Protein AF-A0A7S2NWD2-F1 (afdb_monomer_lite)

Organism: NCBI:txid1333877

Radius of gyration: 18.8 Å; chains: 1; bounding box: 46×35×49 Å

Sequence (135 aa):
AAAPSQLRRAFLEYVETARGAQFEPLLHYNSWFDLRGGGWARLPHTHDMTASACITRLKAINGNLSDRRAPPLDAFLLDDGWDNWDSLWDVSPKRFPEGFGPVLGAAAHWGTSLGLWMSPFGGYEAAAARRHAIG

Foldseek 3Di:
DDDPVCVVVVVVVVVQVPDPDHDDDFQEDECPQEEADPADPPHDYNDHAALVSLLVVQCVQQVVCVVVVHQHGQEYEYEHHQADLLEQGHGDCVRYVPRCVSNVVSCVVRNYYYHYDDDPCQHDHPSSVNNVVVD

Structure (mmCIF, N/CA/C/O backbone):
data_AF-A0A7S2NWD2-F1
#
_entry.id   AF-A0A7S2NWD2-F1
#
loop_
_atom_site.group_PDB
_atom_site.id
_atom_site.type_symbol
_atom_site.label_atom_id
_atom_site.label_alt_id
_atom_site.label_comp_id
_atom_site.label_asym_id
_atom_site.label_entity_id
_atom_site.label_seq_id
_atom_site.pdbx_PDB_ins_code
_atom_site.Cartn_x
_atom_site.Cartn_y
_atom_site.Cartn_z
_atom_site.occupancy
_atom_site.B_iso_or_equiv
_atom_site.auth_seq_id
_atom_site.auth_comp_id
_atom_site.auth_asym_id
_atom_site.auth_atom_id
_atom_site.pdbx_PDB_model_num
ATOM 1 N N . ALA A 1 1 ? -33.876 12.836 21.517 1.00 74.81 1 ALA A N 1
ATOM 2 C CA . ALA A 1 1 ? -32.471 13.269 21.358 1.00 74.81 1 ALA A CA 1
ATOM 3 C C . ALA A 1 1 ? -31.639 12.656 22.479 1.00 74.81 1 ALA A C 1
ATOM 5 O O . ALA A 1 1 ? -32.158 12.541 23.584 1.00 74.81 1 ALA A O 1
ATOM 6 N N . ALA A 1 2 ? -30.403 12.224 22.207 1.00 83.19 2 ALA A N 1
ATOM 7 C CA . ALA A 1 2 ? -29.518 11.696 23.248 1.00 83.19 2 ALA A CA 1
ATOM 8 C C . ALA A 1 2 ? -29.154 12.792 24.266 1.00 83.19 2 ALA A C 1
ATOM 10 O O . ALA A 1 2 ? -29.030 13.962 23.901 1.00 83.19 2 ALA A O 1
ATOM 11 N N . ALA A 1 3 ? -28.969 12.418 25.535 1.00 92.81 3 ALA A N 1
ATOM 12 C CA . ALA A 1 3 ? -28.464 13.340 26.552 1.00 92.81 3 ALA A CA 1
ATOM 13 C C . ALA A 1 3 ? -27.050 13.839 26.173 1.00 92.81 3 ALA A C 1
ATOM 15 O O . ALA A 1 3 ? -26.288 13.063 25.589 1.00 92.81 3 ALA A O 1
ATOM 16 N N . PRO A 1 4 ? -26.645 15.074 26.538 1.00 92.81 4 PRO A N 1
ATOM 17 C CA . PRO A 1 4 ? -25.341 15.633 26.159 1.00 92.81 4 PRO A CA 1
ATOM 18 C C . PRO A 1 4 ? -24.141 14.733 26.496 1.00 92.81 4 PRO A C 1
ATOM 20 O O . PRO A 1 4 ? -23.221 14.592 25.695 1.00 92.81 4 PRO A O 1
ATOM 23 N N . SER A 1 5 ? -24.182 14.040 27.640 1.00 95.75 5 SER A N 1
ATOM 24 C CA . SER A 1 5 ? -23.131 13.106 28.075 1.00 95.75 5 SER A CA 1
ATOM 25 C C . SER A 1 5 ? -23.046 11.815 27.250 1.00 95.75 5 SER A C 1
ATOM 27 O O . SER A 1 5 ? -22.080 11.066 27.376 1.00 95.75 5 SER A O 1
ATOM 29 N N . GLN A 1 6 ? -24.047 11.537 26.413 1.00 96.88 6 GLN A N 1
ATOM 30 C CA . GLN A 1 6 ? -24.163 10.321 25.606 1.00 96.88 6 GLN A CA 1
ATOM 31 C C . GLN A 1 6 ? -24.006 10.576 24.103 1.00 96.88 6 GLN A C 1
ATOM 33 O O . GLN A 1 6 ? -24.057 9.625 23.326 1.00 96.88 6 GLN A O 1
ATOM 38 N N . LEU A 1 7 ? -23.767 11.823 23.678 1.00 96.88 7 LEU A N 1
ATOM 39 C CA . LEU A 1 7 ? -23.694 12.186 22.257 1.00 96.88 7 LEU A CA 1
ATOM 40 C C . LEU A 1 7 ? -22.659 11.363 21.482 1.00 96.88 7 LEU A C 1
ATOM 42 O O . LEU A 1 7 ? -22.973 10.861 20.409 1.00 96.88 7 LEU A O 1
ATOM 46 N N . ARG A 1 8 ? -21.461 11.140 22.045 1.00 96.44 8 ARG A N 1
ATOM 47 C CA . ARG A 1 8 ? -20.434 10.294 21.409 1.00 96.44 8 ARG A CA 1
ATOM 48 C C . ARG A 1 8 ? -20.932 8.868 21.180 1.00 96.44 8 ARG A C 1
ATOM 50 O O . ARG A 1 8 ? -20.689 8.309 20.121 1.00 96.44 8 ARG A O 1
ATOM 57 N N . ARG A 1 9 ? -21.608 8.276 22.169 1.00 96.25 9 ARG A N 1
ATOM 58 C CA . ARG A 1 9 ? -22.112 6.900 22.070 1.00 96.25 9 ARG A CA 1
ATOM 59 C C . ARG A 1 9 ? -23.214 6.805 21.024 1.00 96.25 9 ARG A C 1
ATOM 61 O O . ARG A 1 9 ? -23.114 5.965 20.145 1.00 96.25 9 ARG A O 1
ATOM 68 N N . ALA A 1 10 ? -24.191 7.707 21.090 1.00 96.06 10 ALA A N 1
ATOM 69 C CA . ALA A 1 10 ? -25.285 7.760 20.126 1.00 96.06 10 ALA A CA 1
ATOM 70 C C . ALA A 1 10 ? -24.775 7.982 18.691 1.00 96.06 10 ALA A C 1
ATOM 72 O O . ALA A 1 10 ? -25.277 7.373 17.754 1.00 96.06 10 ALA A O 1
ATOM 73 N N . PHE A 1 11 ? -23.746 8.818 18.517 1.00 95.19 11 PHE A N 1
ATOM 74 C CA . PHE A 1 11 ? -23.113 9.024 17.217 1.00 95.19 11 PHE A CA 1
ATOM 75 C C . PHE A 1 11 ? -22.380 7.774 16.715 1.00 95.19 11 PHE A C 1
ATOM 77 O O . PHE A 1 11 ? -22.541 7.411 15.555 1.00 95.19 11 PHE A O 1
ATOM 84 N N . LEU A 1 12 ? -21.600 7.096 17.566 1.00 94.12 12 LEU A N 1
ATOM 85 C CA . LEU A 1 12 ? -20.911 5.860 17.178 1.00 94.12 12 LEU A CA 1
ATOM 86 C C . LEU A 1 12 ? -21.898 4.742 16.831 1.00 94.12 12 LEU A C 1
ATOM 88 O O . LEU A 1 12 ? -21.696 4.047 15.847 1.00 94.12 12 LEU A O 1
ATOM 92 N N . GLU A 1 13 ? -22.985 4.610 17.589 1.00 93.81 13 GLU A N 1
ATOM 93 C CA . GLU A 1 13 ? -24.053 3.655 17.290 1.00 93.81 13 GLU A CA 1
ATOM 94 C C . GLU A 1 13 ? -24.694 3.945 15.930 1.00 93.81 13 GLU A C 1
ATOM 96 O O . GLU A 1 13 ? -24.815 3.047 15.102 1.00 93.81 13 GLU A O 1
ATOM 101 N N . TYR A 1 14 ? -25.005 5.214 15.648 1.00 94.50 14 TYR A N 1
ATOM 102 C CA . TYR A 1 14 ? -25.478 5.620 14.327 1.00 94.50 14 TYR A CA 1
ATOM 103 C C . TYR A 1 14 ? -24.479 5.251 13.220 1.00 94.50 14 TYR A C 1
ATOM 105 O O . TYR A 1 14 ? -24.877 4.663 12.214 1.00 94.50 14 TYR A O 1
ATOM 113 N N . VAL A 1 15 ? -23.185 5.539 13.407 1.00 94.69 15 VAL A N 1
ATOM 114 C CA . VAL A 1 15 ? -22.141 5.180 12.434 1.00 94.69 15 VAL A CA 1
ATOM 115 C C . VAL A 1 15 ? -22.116 3.673 12.183 1.00 94.69 15 VAL A C 1
ATOM 117 O O . VAL A 1 15 ? -22.061 3.276 11.024 1.00 94.69 15 VAL A O 1
ATOM 120 N N . GLU A 1 16 ? -22.216 2.840 13.220 1.00 93.00 16 GLU A N 1
ATOM 121 C CA . GLU A 1 16 ? -22.250 1.382 13.058 1.00 93.00 16 GLU A CA 1
ATOM 122 C C . GLU A 1 16 ? -23.513 0.897 12.334 1.00 93.00 16 GLU A C 1
ATOM 124 O O . GLU A 1 16 ? -23.422 0.001 11.501 1.00 93.00 16 GLU A O 1
ATOM 129 N N . THR A 1 17 ? -24.674 1.523 12.558 1.00 92.56 17 THR A N 1
ATOM 130 C CA . THR A 1 17 ? -25.900 1.182 11.807 1.00 92.56 17 THR A CA 1
ATOM 131 C C . THR A 1 17 ? -25.862 1.617 10.342 1.00 92.56 17 THR A C 1
ATOM 133 O O . THR A 1 17 ? -26.480 0.977 9.496 1.00 92.56 17 THR A O 1
ATOM 136 N N . ALA A 1 18 ? -25.162 2.711 10.034 1.00 94.31 18 ALA A N 1
ATOM 137 C CA . ALA A 1 18 ? -25.078 3.266 8.686 1.00 94.31 18 ALA A CA 1
ATOM 138 C C . ALA A 1 18 ? -23.938 2.655 7.851 1.00 94.31 18 ALA A C 1
ATOM 140 O O . ALA A 1 18 ? -23.899 2.836 6.632 1.00 94.31 18 ALA A O 1
ATOM 141 N N . ARG A 1 19 ? -22.982 1.968 8.487 1.00 93.19 19 ARG A N 1
ATOM 142 C CA . ARG A 1 19 ? -21.821 1.367 7.824 1.00 93.19 19 ARG A CA 1
ATOM 143 C C . ARG A 1 19 ? -22.269 0.227 6.902 1.00 93.19 19 ARG A C 1
ATOM 145 O O . ARG A 1 19 ? -23.061 -0.624 7.284 1.00 93.19 19 ARG A O 1
ATOM 152 N N . GLY A 1 20 ? -21.717 0.174 5.688 1.00 94.25 20 GLY A N 1
ATOM 153 C CA . GLY A 1 20 ? -22.031 -0.884 4.713 1.00 94.25 20 GLY A CA 1
ATOM 154 C C . GLY A 1 20 ? -21.393 -2.253 5.001 1.00 94.25 20 GLY A C 1
ATOM 155 O O . GLY A 1 20 ? -21.670 -3.215 4.295 1.00 94.25 20 GLY A O 1
ATOM 156 N N . ALA A 1 21 ? -20.528 -2.342 6.009 1.00 89.81 21 ALA A N 1
ATOM 157 C CA . ALA A 1 21 ? -19.862 -3.560 6.468 1.00 89.81 21 ALA A CA 1
ATOM 158 C C . ALA A 1 21 ? -19.618 -3.442 7.976 1.00 89.81 21 ALA A C 1
ATOM 160 O O . ALA A 1 21 ? -19.673 -2.337 8.499 1.00 89.81 21 ALA A O 1
ATOM 161 N N . GLN A 1 22 ? -19.333 -4.533 8.681 1.00 87.94 22 GLN A N 1
ATOM 162 C CA . GLN A 1 22 ? -18.946 -4.444 10.093 1.00 87.94 22 GLN A CA 1
ATOM 163 C C . GLN A 1 22 ? -17.568 -3.781 10.238 1.00 87.94 22 GLN A C 1
ATOM 165 O O . GLN A 1 22 ? -16.720 -3.890 9.351 1.00 87.94 22 GLN A O 1
ATOM 170 N N . PHE A 1 23 ? -17.350 -3.058 11.339 1.00 89.00 23 PHE A N 1
ATOM 171 C CA . PHE A 1 23 ? -16.023 -2.546 11.662 1.00 89.00 23 PHE A CA 1
ATOM 172 C C . PHE A 1 23 ? -15.102 -3.691 12.090 1.00 89.00 23 PHE A C 1
ATOM 174 O O . PHE A 1 23 ? -15.377 -4.363 13.080 1.00 89.00 23 PHE A O 1
ATOM 181 N N . GLU A 1 24 ? -13.979 -3.839 11.392 1.00 89.81 24 GLU A N 1
ATOM 182 C CA . GLU A 1 24 ? -12.907 -4.771 11.737 1.00 89.81 24 GLU A CA 1
ATOM 183 C C . GLU A 1 24 ? -11.554 -4.041 11.646 1.00 89.81 24 GLU A C 1
ATOM 185 O O . GLU A 1 24 ? -11.339 -3.266 10.703 1.00 89.81 24 GLU A O 1
ATOM 190 N N . PRO A 1 25 ? -10.631 -4.233 12.608 1.00 91.25 25 PRO A N 1
ATOM 191 C CA . PRO A 1 25 ? -9.266 -3.735 12.483 1.00 91.25 25 PRO A CA 1
ATOM 192 C C . PRO A 1 25 ? -8.562 -4.347 11.263 1.00 91.25 25 PRO A C 1
ATOM 194 O O . PRO A 1 25 ? -8.659 -5.546 11.034 1.00 91.25 25 PRO A O 1
ATOM 197 N N . LEU A 1 26 ? -7.809 -3.528 10.522 1.00 93.31 26 LEU A N 1
ATOM 198 C CA . LEU A 1 26 ? -6.995 -3.966 9.384 1.00 93.31 26 LEU A CA 1
ATOM 199 C C . LEU A 1 26 ? -5.527 -3.601 9.630 1.00 93.31 26 LEU A C 1
ATOM 201 O O . LEU A 1 26 ? -5.133 -2.434 9.487 1.00 93.31 26 LEU A O 1
ATOM 205 N N . LEU A 1 27 ? -4.711 -4.590 9.994 1.00 96.44 27 LEU A N 1
ATOM 206 C CA . LEU A 1 27 ? -3.271 -4.431 10.143 1.00 96.44 27 LEU A CA 1
ATOM 207 C C . LEU A 1 27 ? -2.637 -4.352 8.752 1.00 96.44 27 LEU A C 1
ATOM 209 O O . LEU A 1 27 ? -2.429 -5.359 8.079 1.00 96.44 27 LEU A O 1
ATOM 213 N N . HIS A 1 28 ? -2.306 -3.139 8.319 1.00 97.00 28 HIS A N 1
ATOM 214 C CA . HIS A 1 28 ? -1.731 -2.909 7.001 1.00 97.00 28 HIS A CA 1
ATOM 215 C C . HIS A 1 28 ? -0.458 -2.069 7.058 1.00 97.00 28 HIS A C 1
ATOM 217 O O . HIS A 1 28 ? -0.267 -1.230 7.939 1.00 97.00 28 HIS A O 1
ATOM 223 N N . TYR A 1 29 ? 0.407 -2.294 6.075 1.00 97.75 29 TYR A N 1
ATOM 224 C CA . TYR A 1 29 ? 1.514 -1.403 5.743 1.00 97.75 29 TYR A CA 1
ATOM 225 C C . TYR A 1 29 ? 1.083 -0.496 4.588 1.00 97.75 29 TYR A C 1
ATOM 227 O O . TYR A 1 29 ? 0.542 -0.999 3.608 1.00 97.75 29 TYR A O 1
ATOM 235 N N . ASN A 1 30 ? 1.342 0.809 4.684 1.00 97.31 30 ASN A N 1
ATOM 236 C CA . ASN A 1 30 ? 1.193 1.764 3.583 1.00 97.31 30 ASN A CA 1
ATOM 237 C C . ASN A 1 30 ? 2.580 2.271 3.164 1.00 97.31 30 ASN A C 1
ATOM 239 O O . ASN A 1 30 ? 3.402 2.630 4.012 1.00 97.31 30 ASN A O 1
ATOM 243 N N . SER A 1 31 ? 2.832 2.301 1.857 1.00 95.69 31 SER A N 1
ATOM 244 C CA . SER A 1 31 ? 4.153 2.596 1.320 1.00 95.69 31 SER A CA 1
ATOM 245 C C . SER A 1 31 ? 4.529 4.082 1.238 1.00 95.69 31 SER A C 1
ATOM 247 O O . SER A 1 31 ? 5.706 4.363 1.042 1.00 95.69 31 SER A O 1
ATOM 249 N N . TRP A 1 32 ? 3.607 5.035 1.417 1.00 92.81 32 TRP A N 1
ATOM 250 C CA . TRP A 1 32 ? 3.781 6.466 1.104 1.00 92.81 32 TRP A CA 1
ATOM 251 C C . TRP A 1 32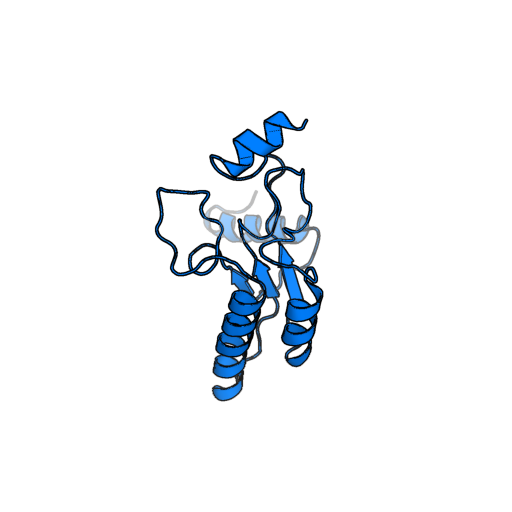 ? 5.090 7.095 1.607 1.00 92.81 32 TRP A C 1
ATOM 253 O O . TRP A 1 32 ? 5.753 7.835 0.878 1.00 92.81 32 TRP A O 1
ATOM 263 N N . PHE A 1 33 ? 5.492 6.787 2.844 1.00 90.38 33 PHE A N 1
ATOM 264 C CA . PHE A 1 33 ? 6.703 7.345 3.463 1.00 90.38 33 PHE A CA 1
ATOM 265 C C . PHE A 1 33 ? 7.978 6.515 3.236 1.00 90.38 33 PHE A C 1
ATOM 267 O O . PHE A 1 33 ? 9.063 6.943 3.621 1.00 90.38 33 PHE A O 1
ATOM 274 N N . ASP A 1 34 ? 7.869 5.346 2.612 1.00 93.12 34 ASP A N 1
ATOM 275 C CA . ASP A 1 34 ? 8.966 4.394 2.424 1.00 93.12 34 ASP A CA 1
ATOM 276 C C . ASP A 1 34 ? 9.241 4.133 0.939 1.00 93.12 34 ASP A C 1
ATOM 278 O O . ASP A 1 34 ? 10.318 4.488 0.454 1.00 93.12 34 ASP A O 1
ATOM 282 N N . LEU A 1 35 ? 8.256 3.575 0.222 1.00 93.69 35 LEU A N 1
ATOM 283 C CA . LEU A 1 35 ? 8.298 3.288 -1.213 1.00 93.69 35 LEU A CA 1
ATOM 284 C C . LEU A 1 35 ? 7.239 4.121 -1.943 1.00 93.69 35 LEU A C 1
ATOM 286 O O . LEU A 1 35 ? 6.042 3.869 -1.800 1.00 93.69 35 LEU A O 1
ATOM 290 N N . ARG A 1 36 ? 7.661 5.069 -2.780 1.00 88.88 36 ARG A N 1
ATOM 291 C CA . ARG A 1 36 ? 6.736 5.852 -3.618 1.00 88.88 36 ARG A CA 1
ATOM 292 C C . ARG A 1 36 ? 7.348 6.225 -4.965 1.00 88.88 36 ARG A C 1
ATOM 294 O O . ARG A 1 36 ? 8.506 5.915 -5.246 1.00 88.88 36 ARG A O 1
ATOM 301 N N . GLY A 1 37 ? 6.556 6.885 -5.802 1.00 80.81 37 GLY A N 1
ATOM 302 C CA . GLY A 1 37 ? 7.030 7.566 -7.003 1.00 80.81 37 GLY A CA 1
ATOM 303 C C . GLY A 1 37 ? 7.679 8.924 -6.701 1.00 80.81 37 GLY A C 1
ATOM 304 O O . GLY A 1 37 ? 7.359 9.593 -5.719 1.00 80.81 37 GLY A O 1
ATOM 305 N N . GLY A 1 38 ? 8.558 9.384 -7.595 1.00 72.56 38 GLY A N 1
ATOM 306 C CA . GLY A 1 38 ? 9.246 10.682 -7.501 1.00 72.56 38 GLY A CA 1
ATOM 307 C C . GLY A 1 38 ? 8.379 11.913 -7.806 1.00 72.56 38 GLY A C 1
ATOM 308 O O . GLY A 1 38 ? 8.903 12.910 -8.289 1.00 72.56 38 GLY A O 1
ATOM 309 N N . GLY A 1 39 ? 7.062 11.840 -7.592 1.00 64.88 39 GLY A N 1
ATOM 310 C CA . GLY A 1 39 ? 6.096 12.851 -8.048 1.00 64.88 39 GLY A CA 1
ATOM 311 C C . GLY A 1 39 ? 5.802 13.967 -7.072 1.00 64.88 39 GLY A C 1
ATOM 312 O O . GLY A 1 39 ? 5.265 14.981 -7.492 1.00 64.88 39 GLY A O 1
ATOM 313 N N . TRP A 1 40 ? 6.159 13.792 -5.800 1.00 72.38 40 TRP A N 1
ATOM 314 C CA . TRP A 1 40 ? 5.801 14.735 -4.748 1.00 72.38 40 TRP A CA 1
ATOM 315 C C . TRP A 1 40 ? 7.052 15.268 -4.058 1.00 72.38 40 TRP A C 1
ATOM 317 O O . TRP A 1 40 ? 7.576 14.667 -3.114 1.00 72.38 40 TRP A O 1
ATOM 327 N N . ALA A 1 41 ? 7.580 16.383 -4.558 1.00 67.06 41 ALA A N 1
ATOM 328 C CA . ALA A 1 41 ? 8.925 16.859 -4.214 1.00 67.06 41 ALA A CA 1
ATOM 329 C C . ALA A 1 41 ? 9.064 17.351 -2.758 1.00 67.06 41 ALA A C 1
ATOM 331 O O . ALA A 1 41 ? 10.172 17.461 -2.238 1.00 67.06 41 ALA A O 1
ATOM 332 N N . ARG A 1 42 ? 7.946 17.644 -2.084 1.00 73.31 42 ARG A N 1
ATOM 333 C CA . ARG A 1 42 ? 7.928 18.325 -0.778 1.00 73.31 42 ARG A CA 1
ATOM 334 C C . ARG A 1 42 ? 8.189 17.429 0.441 1.00 73.31 42 ARG A C 1
ATOM 336 O O . ARG A 1 42 ? 8.412 17.957 1.524 1.00 73.31 42 ARG A O 1
ATOM 343 N N . LEU A 1 43 ? 8.134 16.102 0.306 1.00 71.94 43 LEU A N 1
ATOM 344 C CA . LEU A 1 43 ? 8.336 15.141 1.406 1.00 71.94 43 LEU A CA 1
ATOM 345 C C . LEU A 1 43 ? 9.411 14.178 0.932 1.00 71.94 43 LEU A C 1
ATOM 347 O O . LEU A 1 43 ? 9.257 13.609 -0.145 1.00 71.94 43 LEU A O 1
ATOM 351 N N . PRO A 1 44 ? 10.491 13.962 1.683 1.00 71.44 44 PRO A N 1
ATOM 352 C CA . PRO A 1 44 ? 11.436 12.912 1.347 1.00 71.44 44 PRO A CA 1
ATOM 353 C C . PRO A 1 44 ? 10.763 11.538 1.470 1.00 71.44 44 PRO A C 1
ATOM 355 O O . PRO A 1 44 ? 9.859 11.339 2.278 1.00 71.44 44 PRO A O 1
ATOM 358 N N . HIS A 1 45 ? 11.225 10.592 0.663 1.00 75.12 45 HIS A N 1
ATOM 359 C CA . HIS A 1 45 ? 10.932 9.170 0.810 1.00 75.12 45 HIS A CA 1
ATOM 360 C C . HIS A 1 45 ? 12.240 8.406 0.709 1.00 75.12 45 HIS A C 1
ATOM 362 O O . HIS A 1 45 ? 13.230 8.938 0.201 1.00 75.12 45 HIS A O 1
ATOM 368 N N . THR A 1 46 ? 12.258 7.186 1.230 1.00 76.94 46 THR A N 1
ATOM 369 C CA . THR A 1 46 ? 13.518 6.464 1.388 1.00 76.94 46 THR A CA 1
ATOM 370 C C . THR A 1 46 ? 13.928 5.732 0.115 1.00 76.94 46 THR A C 1
ATOM 372 O O . THR A 1 46 ? 15.117 5.700 -0.193 1.00 76.94 46 THR A O 1
ATOM 375 N N . HIS A 1 47 ? 12.980 5.166 -0.638 1.00 83.25 47 HIS A N 1
ATOM 376 C CA . HIS A 1 47 ? 13.298 4.388 -1.835 1.00 83.25 47 HIS A CA 1
ATOM 377 C C . HIS A 1 47 ? 12.241 4.522 -2.931 1.00 83.25 47 HIS A C 1
ATOM 379 O O . HIS A 1 47 ? 11.045 4.610 -2.666 1.00 83.25 47 HIS A O 1
ATOM 385 N N . ASP A 1 48 ? 12.679 4.422 -4.181 1.00 89.44 48 ASP A N 1
ATOM 386 C CA . ASP A 1 48 ? 11.776 4.286 -5.318 1.00 89.44 48 ASP A CA 1
ATOM 387 C C . ASP A 1 48 ? 10.953 2.992 -5.239 1.00 89.44 48 ASP A C 1
ATOM 389 O O . ASP A 1 48 ? 11.478 1.903 -4.978 1.00 89.44 48 ASP A O 1
ATOM 393 N N . MET A 1 49 ? 9.661 3.088 -5.556 1.00 94.06 49 MET A N 1
ATOM 394 C CA . MET A 1 49 ? 8.809 1.906 -5.669 1.00 94.06 49 MET A CA 1
ATOM 395 C C . MET A 1 49 ? 9.191 1.053 -6.888 1.00 94.06 49 MET A C 1
ATOM 397 O O . MET A 1 49 ? 9.204 1.534 -8.022 1.00 94.06 49 MET A O 1
ATOM 401 N N . THR A 1 50 ? 9.463 -0.229 -6.651 1.00 96.62 50 THR A N 1
ATOM 402 C CA . THR A 1 50 ? 9.693 -1.272 -7.664 1.00 96.62 50 THR A CA 1
ATOM 403 C C . THR A 1 50 ? 9.201 -2.611 -7.120 1.00 96.62 50 THR A C 1
ATOM 405 O O . THR A 1 50 ? 9.125 -2.784 -5.901 1.00 96.62 50 THR A O 1
ATOM 408 N N . ALA A 1 51 ? 8.925 -3.587 -7.990 1.00 97.50 51 ALA A N 1
ATOM 409 C CA . ALA A 1 51 ? 8.512 -4.925 -7.560 1.00 97.50 51 ALA A CA 1
ATOM 410 C C . ALA A 1 51 ? 9.494 -5.550 -6.547 1.00 97.50 51 ALA A C 1
ATOM 412 O O . ALA A 1 51 ? 9.075 -6.099 -5.528 1.00 97.50 51 ALA A O 1
ATOM 413 N N . SER A 1 52 ? 10.805 -5.416 -6.778 1.00 97.75 52 SER A N 1
ATOM 414 C CA . SER A 1 52 ? 11.837 -5.955 -5.884 1.00 97.75 52 SER A CA 1
ATOM 415 C C . SER A 1 52 ? 11.867 -5.246 -4.527 1.00 97.75 52 SER A C 1
ATOM 417 O O . SER A 1 52 ? 11.978 -5.913 -3.495 1.00 97.75 52 SER A O 1
ATOM 419 N N . ALA A 1 53 ? 11.713 -3.918 -4.499 1.00 97.38 53 ALA A N 1
ATOM 420 C CA . ALA A 1 53 ? 11.622 -3.154 -3.257 1.00 97.38 53 ALA A CA 1
ATOM 421 C C . ALA A 1 53 ? 10.372 -3.539 -2.447 1.00 97.38 53 ALA A C 1
ATOM 423 O O . ALA A 1 53 ? 10.476 -3.790 -1.245 1.00 97.38 53 ALA A O 1
ATOM 424 N N . CYS A 1 54 ? 9.216 -3.680 -3.107 1.00 97.94 54 CYS A N 1
ATOM 425 C CA . CYS A 1 54 ? 7.973 -4.131 -2.476 1.00 97.94 54 CYS A CA 1
ATOM 426 C C . CYS A 1 54 ? 8.127 -5.528 -1.865 1.00 97.94 54 CYS A C 1
ATOM 428 O O . CYS A 1 54 ? 7.815 -5.718 -0.692 1.00 97.94 54 CYS A O 1
ATOM 430 N N . ILE A 1 55 ? 8.677 -6.491 -2.615 1.00 98.50 55 ILE A N 1
ATOM 431 C CA . ILE A 1 55 ? 8.927 -7.852 -2.114 1.00 98.50 55 ILE A CA 1
ATOM 432 C C . ILE A 1 55 ? 9.883 -7.818 -0.920 1.00 98.50 55 ILE A C 1
ATOM 434 O O . ILE A 1 55 ? 9.643 -8.488 0.083 1.00 98.50 55 ILE A O 1
ATOM 438 N N . THR A 1 56 ? 10.953 -7.026 -1.000 1.00 98.31 56 THR A N 1
ATOM 439 C CA . THR A 1 56 ? 11.933 -6.896 0.086 1.00 98.31 56 THR A CA 1
ATOM 440 C C . THR A 1 56 ? 11.267 -6.381 1.356 1.00 98.31 56 THR A C 1
ATOM 442 O O . THR A 1 56 ? 11.467 -6.947 2.432 1.00 98.31 56 THR A O 1
ATOM 445 N N . ARG A 1 57 ? 10.433 -5.342 1.241 1.00 98.00 57 ARG A N 1
ATOM 446 C CA . ARG A 1 57 ? 9.758 -4.752 2.394 1.00 98.00 57 ARG A CA 1
ATOM 447 C C . ARG A 1 57 ? 8.675 -5.661 2.967 1.00 98.00 57 ARG A C 1
ATOM 449 O O . ARG A 1 57 ? 8.617 -5.817 4.184 1.00 98.00 57 ARG A O 1
ATOM 456 N N . LEU A 1 58 ? 7.895 -6.319 2.113 1.00 98.38 58 LEU A N 1
ATOM 457 C CA . LEU A 1 58 ? 6.896 -7.304 2.520 1.00 98.38 58 LEU A CA 1
ATOM 458 C C . LEU A 1 58 ? 7.538 -8.441 3.324 1.00 98.38 58 LEU A C 1
ATOM 460 O O . LEU A 1 58 ? 7.092 -8.736 4.433 1.00 98.38 58 LEU A O 1
ATOM 464 N N . LYS A 1 59 ? 8.632 -9.023 2.812 1.00 98.50 59 LYS A N 1
ATOM 465 C CA . LYS A 1 59 ? 9.372 -10.085 3.508 1.00 98.50 59 LYS A CA 1
ATOM 466 C C . LYS A 1 59 ? 9.951 -9.598 4.833 1.00 98.50 59 LYS A C 1
ATOM 468 O O . LYS A 1 59 ? 9.877 -10.314 5.826 1.00 98.50 59 LYS A O 1
ATOM 473 N N . ALA A 1 60 ? 10.509 -8.388 4.859 1.00 98.25 60 ALA A N 1
ATOM 474 C CA . ALA A 1 60 ? 11.080 -7.822 6.074 1.00 98.25 60 ALA A CA 1
ATOM 475 C C . ALA A 1 60 ? 10.016 -7.626 7.163 1.00 98.25 60 ALA A C 1
ATOM 477 O O . ALA A 1 60 ? 10.236 -8.041 8.298 1.00 98.25 60 ALA A O 1
ATOM 478 N N . ILE A 1 61 ? 8.869 -7.027 6.835 1.00 98.12 61 ILE A N 1
ATOM 479 C CA . ILE A 1 61 ? 7.816 -6.748 7.818 1.00 98.12 61 ILE A CA 1
ATOM 480 C C . ILE A 1 61 ? 7.183 -8.050 8.308 1.00 98.12 61 ILE A C 1
ATOM 482 O O . ILE A 1 61 ? 7.216 -8.322 9.507 1.00 98.12 61 ILE A O 1
ATOM 486 N N . ASN A 1 62 ? 6.671 -8.884 7.401 1.00 98.38 62 ASN A N 1
ATOM 487 C CA . ASN A 1 62 ? 6.001 -10.123 7.794 1.00 98.38 62 ASN A CA 1
ATOM 488 C C . ASN A 1 62 ? 6.956 -11.127 8.449 1.00 98.38 62 ASN A C 1
ATOM 490 O O . ASN A 1 62 ? 6.553 -11.814 9.386 1.00 98.38 62 ASN A O 1
ATOM 494 N N . GLY A 1 63 ? 8.221 -11.180 8.021 1.00 98.25 63 GLY A N 1
ATOM 495 C CA . GLY A 1 63 ? 9.258 -11.960 8.696 1.00 98.25 63 GLY A CA 1
ATOM 496 C C . GLY A 1 63 ? 9.455 -11.503 10.142 1.00 98.25 63 GLY A C 1
ATOM 497 O O . GLY A 1 63 ? 9.334 -12.303 11.060 1.00 98.25 63 GLY A O 1
ATOM 498 N N . ASN A 1 64 ? 9.625 -10.196 10.369 1.00 98.31 64 ASN A N 1
ATOM 499 C CA . ASN A 1 64 ? 9.794 -9.647 11.719 1.00 98.31 64 ASN A CA 1
ATOM 500 C C . ASN A 1 64 ? 8.564 -9.831 12.623 1.00 98.31 64 ASN A C 1
ATOM 502 O O . ASN A 1 64 ? 8.733 -9.996 13.836 1.00 98.31 64 ASN A O 1
ATOM 506 N N . LEU A 1 65 ? 7.351 -9.769 12.063 1.00 98.31 65 LEU A N 1
ATOM 507 C CA . LEU A 1 65 ? 6.112 -10.080 12.782 1.00 98.31 65 LEU A CA 1
ATOM 508 C C . LEU A 1 65 ? 6.084 -11.562 13.173 1.00 98.31 65 LEU A C 1
ATOM 510 O O . LEU A 1 65 ? 5.894 -11.883 14.347 1.00 98.31 65 LEU A O 1
ATOM 514 N N . SER A 1 66 ? 6.378 -12.445 12.218 1.00 97.00 66 SER A N 1
ATOM 515 C CA . SER A 1 66 ? 6.407 -13.898 12.421 1.00 97.00 66 SER A CA 1
ATOM 516 C C . SER A 1 66 ? 7.437 -14.310 13.480 1.00 97.00 66 SER A C 1
ATOM 518 O O . SER A 1 66 ? 7.103 -15.061 14.396 1.00 97.00 66 SER A O 1
ATOM 520 N N . ASP A 1 67 ? 8.652 -13.753 13.430 1.00 98.00 67 ASP A N 1
ATOM 521 C CA . ASP A 1 67 ? 9.723 -14.003 14.410 1.00 98.00 67 ASP A CA 1
ATOM 522 C C . ASP A 1 67 ? 9.300 -13.635 15.841 1.00 98.00 67 ASP A C 1
ATOM 524 O O . ASP A 1 67 ? 9.741 -14.237 16.822 1.00 98.00 67 ASP A O 1
ATOM 528 N N . ARG A 1 68 ? 8.402 -12.653 15.966 1.00 98.00 68 ARG A N 1
ATOM 529 C CA . ARG A 1 68 ? 7.827 -12.187 17.236 1.00 98.00 68 ARG A CA 1
ATOM 530 C C . ARG A 1 68 ? 6.491 -12.847 17.570 1.00 98.00 68 ARG A C 1
ATOM 532 O O . ARG A 1 68 ? 5.865 -12.458 18.553 1.00 98.00 68 ARG A O 1
ATOM 539 N N . ARG A 1 69 ? 6.067 -13.853 16.795 1.00 97.50 69 ARG A N 1
ATOM 540 C CA . ARG A 1 69 ? 4.777 -14.555 16.927 1.00 97.50 69 ARG A CA 1
ATOM 541 C C . ARG A 1 69 ? 3.564 -13.619 16.829 1.00 97.50 69 ARG A C 1
ATOM 543 O O . ARG A 1 69 ? 2.521 -13.899 17.415 1.00 97.50 69 ARG A O 1
ATOM 550 N N . ALA A 1 70 ? 3.709 -12.506 16.116 1.00 97.75 70 ALA A N 1
ATOM 551 C CA . ALA A 1 70 ? 2.618 -11.605 15.773 1.00 97.75 70 ALA A CA 1
ATOM 552 C C . ALA A 1 70 ? 1.929 -12.078 14.478 1.00 97.75 70 ALA A C 1
ATOM 554 O O . ALA A 1 70 ? 2.572 -12.747 13.662 1.00 97.75 70 ALA A O 1
ATOM 555 N N . PRO A 1 71 ? 0.641 -11.745 14.269 1.00 96.94 71 PRO A N 1
ATOM 556 C CA . PRO A 1 71 ? -0.022 -12.023 13.001 1.00 96.94 71 PRO A CA 1
ATOM 557 C C . PRO A 1 71 ? 0.685 -11.292 11.844 1.00 96.94 71 PRO A C 1
ATOM 559 O O . PRO A 1 71 ? 1.238 -10.207 12.060 1.00 96.94 71 PRO A O 1
ATOM 562 N N . PRO A 1 72 ? 0.688 -11.866 10.627 1.00 97.81 72 PRO A N 1
ATOM 563 C CA . PRO A 1 72 ? 1.148 -11.158 9.439 1.00 97.81 72 PRO A CA 1
ATOM 564 C C . PRO A 1 72 ? 0.232 -9.968 9.123 1.00 97.81 72 PRO A C 1
ATOM 566 O O . PRO A 1 72 ? -0.854 -9.830 9.682 1.00 97.81 72 PRO A O 1
ATOM 569 N N . LEU A 1 73 ? 0.672 -9.108 8.206 1.00 98.31 73 LEU A N 1
ATOM 570 C CA . LEU A 1 73 ? -0.167 -8.043 7.666 1.00 98.31 73 LEU A CA 1
ATOM 571 C C . LEU A 1 73 ? -1.401 -8.630 6.966 1.00 98.31 73 LEU A C 1
ATOM 573 O O . LEU A 1 73 ? -1.266 -9.535 6.138 1.00 98.31 73 LEU A O 1
ATOM 577 N N . ASP A 1 74 ? -2.565 -8.028 7.199 1.00 98.06 74 ASP A N 1
ATOM 578 C CA . ASP A 1 74 ? -3.776 -8.281 6.416 1.00 98.06 74 ASP A CA 1
ATOM 579 C C . ASP A 1 74 ? -3.612 -7.732 4.992 1.00 98.06 74 ASP A C 1
ATOM 581 O O . ASP A 1 74 ? -4.007 -8.369 4.012 1.00 98.06 74 ASP A O 1
ATOM 585 N N . ALA A 1 75 ? -2.983 -6.556 4.864 1.00 97.94 75 ALA A N 1
ATOM 586 C CA . ALA A 1 75 ? -2.757 -5.896 3.583 1.00 97.94 75 ALA A CA 1
ATOM 587 C C . ALA A 1 75 ? -1.396 -5.186 3.473 1.00 97.94 75 ALA A C 1
ATOM 589 O O . ALA A 1 75 ? -0.894 -4.560 4.408 1.00 97.94 75 ALA A O 1
ATOM 590 N N . PHE A 1 76 ? -0.824 -5.232 2.274 1.00 98.38 76 PHE A N 1
ATOM 591 C CA . PHE A 1 76 ? 0.338 -4.463 1.850 1.00 98.38 76 PHE A CA 1
ATOM 592 C C . PHE A 1 76 ? -0.125 -3.442 0.806 1.00 98.38 76 PHE A C 1
ATOM 594 O O . PHE A 1 76 ? -0.421 -3.799 -0.332 1.00 98.38 76 PHE A O 1
ATOM 601 N N . LEU A 1 77 ? -0.260 -2.181 1.209 1.00 98.00 77 LEU A N 1
ATOM 602 C CA . LEU A 1 77 ? -0.835 -1.108 0.402 1.00 98.00 77 LEU A CA 1
ATOM 603 C C . LEU A 1 77 ? 0.271 -0.341 -0.331 1.00 98.00 77 LEU A C 1
ATOM 605 O O . LEU A 1 77 ? 1.112 0.309 0.297 1.00 98.00 77 LEU A O 1
ATOM 609 N N . LEU A 1 78 ? 0.248 -0.411 -1.662 1.00 97.00 78 LEU A N 1
ATOM 610 C CA . LEU A 1 78 ? 1.062 0.435 -2.528 1.00 97.00 78 LEU A CA 1
ATOM 611 C C . LEU A 1 78 ? 0.372 1.790 -2.666 1.00 97.00 78 LEU A C 1
ATOM 613 O O . LEU A 1 78 ? -0.714 1.879 -3.241 1.00 97.00 78 LEU A O 1
ATOM 617 N N . ASP A 1 79 ? 0.999 2.827 -2.125 1.00 94.38 79 ASP A N 1
ATOM 618 C CA . ASP A 1 79 ? 0.575 4.209 -2.328 1.00 94.38 79 ASP A CA 1
ATOM 619 C C . ASP A 1 79 ? 1.041 4.724 -3.711 1.00 94.38 79 ASP A C 1
ATOM 621 O O . ASP A 1 79 ? 1.350 3.925 -4.598 1.00 94.38 79 ASP A O 1
ATOM 625 N N . ASP A 1 80 ? 1.096 6.036 -3.940 1.00 90.19 80 ASP A N 1
ATOM 626 C CA . ASP A 1 80 ? 1.489 6.606 -5.236 1.00 90.19 80 ASP A CA 1
ATOM 627 C C . ASP A 1 80 ? 2.851 6.089 -5.744 1.00 90.19 80 ASP A C 1
ATOM 629 O O . ASP A 1 80 ? 3.859 6.063 -5.027 1.00 90.19 80 ASP A O 1
ATOM 633 N N . GLY A 1 81 ? 2.899 5.731 -7.029 1.00 89.12 81 GLY A N 1
ATOM 634 C CA . GLY A 1 81 ? 4.102 5.258 -7.714 1.00 89.12 81 GLY A CA 1
ATOM 635 C C . GLY A 1 81 ? 4.007 3.870 -8.336 1.00 89.12 81 GLY A C 1
ATOM 636 O O . GLY A 1 81 ? 4.980 3.452 -8.962 1.00 89.12 81 GLY A O 1
ATOM 637 N N . TRP A 1 82 ? 2.889 3.155 -8.196 1.00 94.50 82 TRP A N 1
ATOM 638 C CA . TRP A 1 82 ? 2.723 1.835 -8.815 1.00 94.50 82 TRP A CA 1
ATOM 639 C C . TRP A 1 82 ? 2.378 1.894 -10.312 1.00 94.50 82 TRP A C 1
ATOM 641 O O . TRP A 1 82 ? 2.705 0.975 -11.070 1.00 94.50 82 TRP A O 1
ATOM 651 N N . ASP A 1 83 ? 1.747 2.979 -10.751 1.00 93.75 83 ASP A N 1
ATOM 652 C CA . ASP A 1 83 ? 1.170 3.136 -12.081 1.00 93.75 83 ASP A CA 1
ATOM 653 C C . ASP A 1 83 ? 2.002 4.008 -13.029 1.00 93.75 83 ASP A C 1
ATOM 655 O O . ASP A 1 83 ? 2.963 4.695 -12.667 1.00 93.75 83 ASP A O 1
ATOM 659 N N . ASN A 1 84 ? 1.653 3.922 -14.309 1.00 92.19 84 ASN A N 1
ATOM 660 C CA . ASN A 1 84 ? 2.172 4.767 -15.365 1.00 92.19 84 ASN A CA 1
ATOM 661 C C . ASN A 1 84 ? 1.390 6.088 -15.413 1.00 92.19 84 ASN A C 1
ATOM 663 O O . ASN A 1 84 ? 0.198 6.098 -15.711 1.00 92.19 84 ASN A O 1
ATOM 667 N N . TRP A 1 85 ? 2.073 7.213 -15.184 1.00 89.38 85 TRP A N 1
ATOM 668 C CA . TRP A 1 85 ? 1.456 8.545 -15.234 1.00 89.38 85 TRP A CA 1
ATOM 669 C C . TRP A 1 85 ? 1.033 8.982 -16.643 1.00 89.38 85 TRP A C 1
ATOM 671 O O . TRP A 1 85 ? 0.278 9.939 -16.768 1.00 89.38 85 TRP A O 1
ATOM 681 N N . ASP A 1 86 ? 1.511 8.299 -17.689 1.00 90.19 86 ASP A N 1
ATOM 682 C CA . ASP A 1 86 ? 1.094 8.515 -19.084 1.00 90.19 86 ASP A CA 1
ATOM 683 C C . ASP A 1 86 ? -0.092 7.627 -19.500 1.00 90.19 86 ASP A C 1
ATOM 685 O O . ASP A 1 86 ? -0.352 7.417 -20.682 1.00 90.19 86 ASP A O 1
ATOM 689 N N . SER A 1 87 ? -0.802 7.083 -18.518 1.00 89.94 87 SER A N 1
ATOM 690 C CA . SER A 1 87 ? -2.042 6.327 -18.674 1.00 89.94 87 SER A CA 1
ATOM 691 C C . SER A 1 87 ? -3.007 6.729 -17.559 1.00 89.94 87 SER A C 1
ATOM 693 O O . SER A 1 87 ? -2.587 7.370 -16.592 1.00 89.94 87 SER A O 1
ATOM 695 N N . LEU A 1 88 ? -4.277 6.321 -17.643 1.00 87.62 88 LEU A N 1
ATOM 696 C CA . LEU A 1 88 ? -5.196 6.495 -16.516 1.00 87.62 88 LEU A CA 1
ATOM 697 C C . LEU A 1 88 ? -4.692 5.701 -15.301 1.00 87.62 88 LEU A C 1
ATOM 699 O O . LEU A 1 88 ? -4.256 6.321 -14.334 1.00 87.62 88 LEU A O 1
ATOM 703 N N . TRP A 1 89 ? -4.661 4.365 -15.376 1.00 89.62 89 TRP A N 1
ATOM 704 C CA . TRP A 1 89 ? -4.250 3.492 -14.262 1.00 89.62 89 TRP A CA 1
ATOM 705 C C . TRP A 1 89 ? -3.541 2.204 -14.719 1.00 89.62 89 TRP A C 1
ATOM 707 O O . TRP A 1 89 ? -3.692 1.154 -14.091 1.00 89.62 89 TRP A O 1
ATOM 717 N N . ASP A 1 90 ? -2.769 2.253 -15.808 1.00 94.56 90 ASP A N 1
ATOM 718 C CA . ASP A 1 90 ? -1.965 1.093 -16.199 1.00 94.56 90 ASP A CA 1
ATOM 719 C C . ASP A 1 90 ? -0.815 0.894 -15.213 1.00 94.56 90 ASP A C 1
ATOM 721 O O . ASP A 1 90 ? -0.151 1.842 -14.785 1.00 94.56 90 ASP A O 1
ATOM 725 N N . VAL A 1 91 ? -0.528 -0.364 -14.886 1.00 96.38 91 VAL A N 1
ATOM 726 C CA . VAL A 1 91 ? 0.627 -0.721 -14.056 1.00 96.38 91 VAL A CA 1
ATOM 727 C C . VAL A 1 91 ? 1.911 -0.280 -14.757 1.00 96.38 91 VAL A C 1
ATOM 729 O O . VAL A 1 91 ? 2.092 -0.532 -15.947 1.00 96.38 91 VAL A O 1
ATOM 732 N N . SER A 1 92 ? 2.831 0.359 -14.029 1.00 95.25 92 SER A N 1
ATOM 733 C CA . SER A 1 92 ? 4.082 0.843 -14.615 1.00 95.25 92 SER A CA 1
ATOM 734 C C . SER A 1 92 ? 4.970 -0.325 -15.073 1.00 95.25 92 SER A C 1
ATOM 736 O O . SER A 1 92 ? 5.553 -0.992 -14.212 1.00 95.25 92 SER A O 1
ATOM 738 N N . PRO A 1 93 ? 5.209 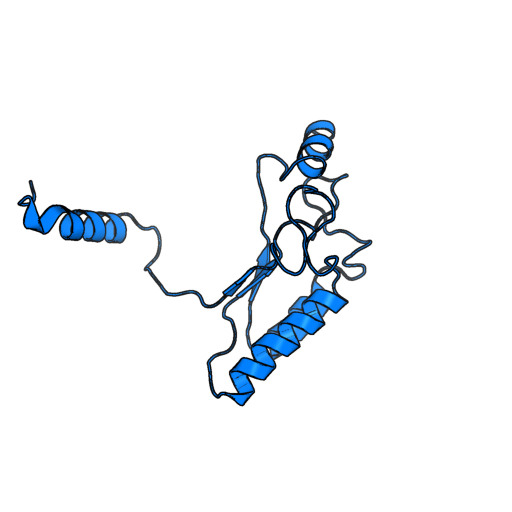-0.541 -16.385 1.00 95.81 93 PRO A N 1
ATOM 739 C CA . PRO A 1 93 ? 6.078 -1.629 -16.850 1.00 95.81 93 PRO A CA 1
ATOM 740 C C . PRO A 1 93 ? 7.547 -1.400 -16.461 1.00 95.81 93 PRO A C 1
ATOM 742 O O . PRO A 1 93 ? 8.339 -2.335 -16.405 1.00 95.81 93 PRO A O 1
ATOM 745 N N . LYS A 1 94 ? 7.921 -0.151 -16.148 1.00 94.38 94 LYS A N 1
ATOM 746 C CA . LYS A 1 94 ? 9.259 0.197 -15.656 1.00 94.38 94 LYS A CA 1
ATOM 747 C C . LYS A 1 94 ? 9.486 -0.277 -14.218 1.00 94.38 94 LYS A C 1
ATOM 749 O O . LYS A 1 94 ? 10.593 -0.685 -13.882 1.00 94.38 94 LYS A O 1
ATOM 754 N N . ARG A 1 95 ? 8.471 -0.171 -13.356 1.00 95.00 95 ARG A N 1
ATOM 755 C CA . ARG A 1 95 ? 8.572 -0.518 -11.925 1.00 95.00 95 ARG A CA 1
ATOM 756 C C . ARG A 1 95 ? 8.127 -1.958 -11.649 1.00 95.00 95 ARG A C 1
ATOM 758 O O . ARG A 1 95 ? 8.645 -2.590 -10.728 1.00 95.00 95 ARG A O 1
ATOM 765 N N . PHE A 1 96 ? 7.212 -2.465 -12.472 1.00 97.50 96 PHE A N 1
ATOM 766 C CA . PHE A 1 96 ? 6.576 -3.776 -12.387 1.00 97.50 96 PHE A CA 1
ATOM 767 C C . PHE A 1 96 ? 6.564 -4.434 -13.782 1.00 97.50 96 PHE A C 1
ATOM 769 O O . PHE A 1 96 ? 5.510 -4.520 -14.412 1.00 97.50 96 PHE A O 1
ATOM 776 N N . PRO A 1 97 ? 7.724 -4.888 -14.298 1.00 97.19 97 PRO A N 1
ATOM 777 C CA . PRO A 1 97 ? 7.829 -5.451 -15.652 1.00 97.19 97 PRO A CA 1
ATOM 778 C C . PRO A 1 97 ? 6.980 -6.713 -15.863 1.00 97.19 97 PRO A C 1
ATOM 780 O O . PRO A 1 97 ? 6.550 -6.986 -16.977 1.00 97.19 97 PRO A O 1
ATOM 783 N N . GLU A 1 98 ? 6.695 -7.452 -14.790 1.00 97.88 98 GLU A N 1
ATOM 784 C CA . GLU A 1 98 ? 5.827 -8.640 -14.778 1.00 97.88 98 GLU A CA 1
ATOM 785 C C . GLU A 1 98 ? 4.475 -8.349 -14.092 1.00 97.88 98 GLU A C 1
ATOM 787 O O . GLU A 1 98 ? 3.811 -9.239 -13.55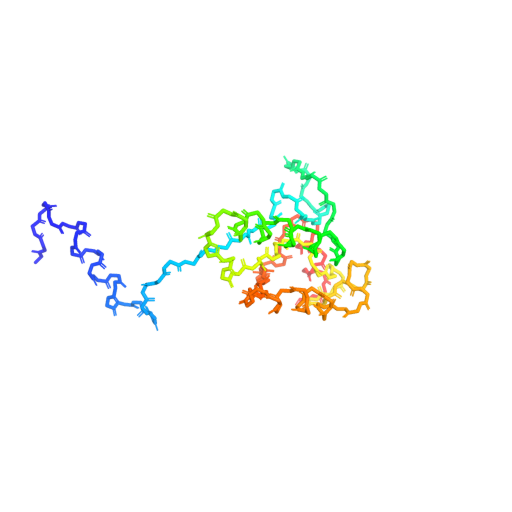5 1.00 97.88 98 GLU A O 1
ATOM 792 N N . GLY A 1 99 ? 4.082 -7.071 -14.039 1.00 97.50 99 GLY A N 1
ATOM 793 C CA . GLY A 1 99 ? 2.946 -6.608 -13.249 1.00 97.50 99 GLY A CA 1
ATOM 794 C C . GLY A 1 99 ? 3.114 -6.908 -11.755 1.00 97.50 99 GLY A C 1
ATOM 795 O O . GLY A 1 99 ? 4.225 -6.971 -11.222 1.00 97.50 99 GLY A O 1
ATOM 796 N N . PHE A 1 100 ? 1.996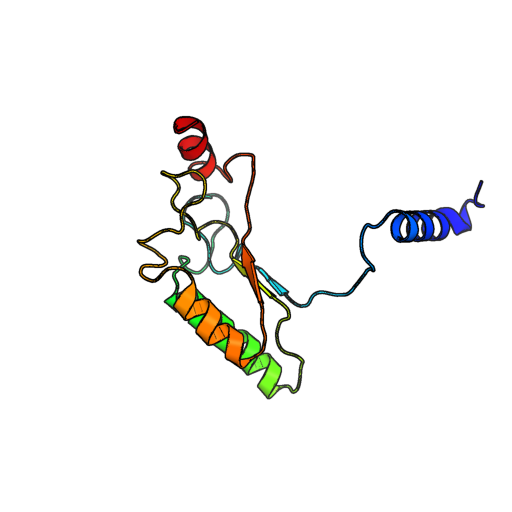 -7.111 -11.056 1.00 98.19 100 PHE A N 1
ATOM 797 C CA . PHE A 1 100 ? 1.999 -7.412 -9.620 1.00 98.19 100 PHE A CA 1
ATOM 798 C C . PHE A 1 100 ? 2.210 -8.890 -9.280 1.00 98.19 100 PHE A C 1
ATOM 800 O O . PHE A 1 100 ? 2.309 -9.221 -8.099 1.00 98.19 100 PHE A O 1
ATOM 807 N N . GLY A 1 101 ? 2.306 -9.777 -10.278 1.00 98.06 101 GLY A N 1
ATOM 808 C CA . GLY A 1 101 ? 2.425 -11.226 -10.083 1.00 98.06 101 GLY A CA 1
ATOM 809 C C . GLY A 1 101 ? 3.520 -11.624 -9.083 1.00 98.06 101 GLY A C 1
ATOM 810 O O . GLY A 1 101 ? 3.214 -12.322 -8.114 1.00 98.06 101 GLY A O 1
ATOM 811 N N . PRO A 1 102 ? 4.763 -11.126 -9.225 1.00 98.31 102 PRO A N 1
ATOM 812 C CA . PRO A 1 102 ? 5.834 -11.419 -8.271 1.00 98.31 102 PRO A CA 1
ATOM 813 C C . PRO A 1 102 ? 5.550 -10.944 -6.835 1.00 98.31 102 PRO A C 1
ATOM 815 O O . PRO A 1 102 ? 5.892 -11.636 -5.875 1.00 98.31 102 PRO A O 1
ATOM 818 N N . VAL A 1 103 ? 4.908 -9.780 -6.666 1.00 98.38 103 VAL A N 1
ATOM 819 C CA . VAL A 1 103 ? 4.568 -9.235 -5.339 1.00 98.38 103 VAL A CA 1
ATOM 820 C C . VAL A 1 103 ? 3.452 -10.057 -4.696 1.00 98.38 103 VAL A C 1
ATOM 822 O O . VAL A 1 103 ? 3.579 -10.442 -3.537 1.00 98.38 103 VAL A O 1
ATOM 825 N N . LEU A 1 104 ? 2.404 -10.387 -5.457 1.00 98.38 104 LEU A N 1
ATOM 826 C CA . LEU A 1 104 ? 1.309 -11.257 -5.019 1.00 98.38 104 LEU A CA 1
ATOM 827 C C . LEU A 1 104 ? 1.817 -12.651 -4.635 1.00 98.38 104 LEU A C 1
ATOM 829 O O . LEU A 1 104 ? 1.442 -13.175 -3.589 1.00 98.38 104 LEU A O 1
ATOM 833 N N . GLY A 1 105 ? 2.723 -13.223 -5.432 1.00 98.19 105 GLY A N 1
ATOM 834 C CA . GLY A 1 105 ? 3.354 -14.508 -5.132 1.00 98.19 105 GLY A CA 1
ATOM 835 C C . GLY A 1 105 ? 4.148 -14.486 -3.823 1.00 98.19 105 GLY A C 1
ATOM 836 O O . GLY A 1 105 ? 4.076 -15.432 -3.043 1.00 98.19 105 GLY A O 1
ATOM 837 N N . ALA A 1 106 ? 4.861 -13.392 -3.533 1.00 98.00 106 ALA A N 1
ATOM 838 C CA . ALA A 1 106 ? 5.545 -13.224 -2.252 1.00 98.00 106 ALA A CA 1
ATOM 839 C C . ALA A 1 106 ? 4.563 -13.022 -1.084 1.00 98.00 106 ALA A C 1
ATOM 841 O O . ALA A 1 106 ? 4.777 -13.571 -0.004 1.00 98.00 106 ALA A O 1
ATOM 842 N N . ALA A 1 107 ? 3.490 -12.257 -1.296 1.00 98.25 107 ALA A N 1
ATOM 843 C CA . ALA A 1 107 ? 2.472 -11.968 -0.289 1.00 98.25 107 ALA A CA 1
ATOM 844 C C . ALA A 1 107 ? 1.680 -13.218 0.128 1.00 98.25 107 ALA A C 1
ATOM 846 O O . ALA A 1 107 ? 1.395 -13.407 1.313 1.00 98.25 107 ALA A O 1
ATOM 847 N N . ALA A 1 108 ? 1.419 -14.118 -0.828 1.00 98.06 108 ALA A N 1
ATOM 848 C CA . ALA A 1 108 ? 0.698 -15.369 -0.614 1.00 98.06 108 ALA A CA 1
ATOM 849 C C . ALA A 1 108 ? 1.336 -16.267 0.459 1.00 98.06 108 ALA A C 1
ATOM 851 O O . ALA A 1 108 ? 0.617 -16.993 1.139 1.00 98.06 108 ALA A O 1
ATOM 852 N N . HIS A 1 109 ? 2.657 -16.182 0.669 1.00 96.81 109 HIS A N 1
ATOM 853 C CA . HIS A 1 109 ? 3.342 -16.942 1.720 1.00 96.81 109 HIS A CA 1
ATOM 854 C C . HIS A 1 109 ? 2.796 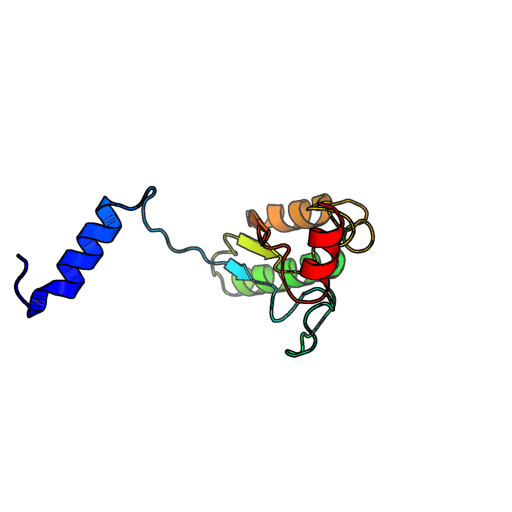-16.649 3.130 1.00 96.81 109 HIS A C 1
ATOM 856 O O . HIS A 1 109 ? 2.771 -17.544 3.970 1.00 96.81 109 HIS A O 1
ATOM 862 N N . TRP A 1 110 ? 2.325 -15.422 3.372 1.00 97.88 110 TRP A N 1
ATOM 863 C CA . TRP A 1 110 ? 1.759 -14.988 4.654 1.00 97.88 110 TRP A CA 1
ATOM 864 C C . TRP A 1 110 ? 0.240 -14.784 4.622 1.00 97.88 110 TRP A C 1
ATOM 866 O O . TRP A 1 110 ? -0.338 -14.408 5.635 1.00 97.88 110 TRP A O 1
ATOM 876 N N . GLY A 1 111 ? -0.409 -14.993 3.472 1.00 97.81 111 GLY A N 1
ATOM 877 C CA . GLY A 1 111 ? -1.821 -14.643 3.289 1.00 97.81 111 GLY A CA 1
ATOM 878 C C . GLY A 1 111 ? -2.091 -13.132 3.283 1.00 97.81 111 GLY A C 1
ATOM 879 O O . GLY A 1 111 ? -3.231 -12.719 3.463 1.00 97.81 111 GLY A O 1
ATOM 880 N N . THR A 1 112 ? -1.066 -12.300 3.073 1.00 98.44 112 THR A N 1
ATOM 881 C CA . THR A 1 112 ? -1.217 -10.841 2.995 1.00 98.44 112 THR A CA 1
ATOM 882 C C . THR A 1 112 ? -1.829 -10.441 1.653 1.00 98.44 112 THR A C 1
ATOM 884 O O . THR A 1 112 ? -1.353 -10.864 0.599 1.00 98.44 112 THR A O 1
ATOM 887 N N . SER A 1 113 ? -2.853 -9.588 1.670 1.00 98.25 113 SER A N 1
ATOM 888 C CA . SER A 1 113 ? -3.467 -9.039 0.454 1.00 98.25 113 SER A CA 1
ATOM 889 C C . SER A 1 113 ? -2.662 -7.866 -0.110 1.00 98.25 113 SER A C 1
ATOM 891 O O . SER A 1 113 ? -1.996 -7.149 0.633 1.00 98.25 113 SER A O 1
ATOM 893 N N . LEU A 1 114 ? -2.740 -7.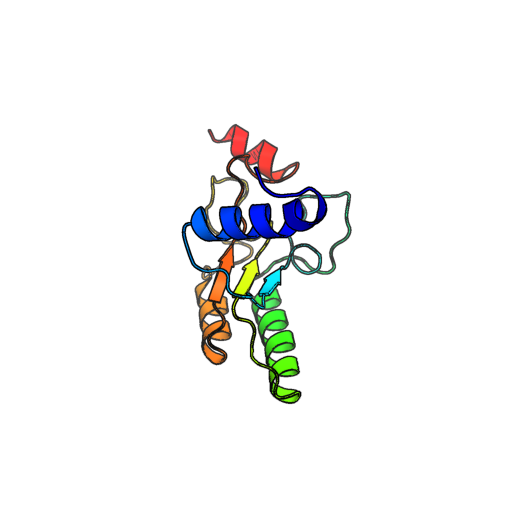620 -1.418 1.00 98.25 114 LEU A N 1
ATOM 894 C CA . LEU A 1 114 ? -2.172 -6.414 -2.029 1.00 98.25 114 LEU A CA 1
ATOM 895 C C . LEU A 1 114 ? -3.264 -5.350 -2.176 1.00 98.25 114 LEU A C 1
ATOM 897 O O . LEU A 1 114 ? -4.312 -5.621 -2.758 1.00 98.25 114 LEU A O 1
ATOM 901 N N . GLY A 1 115 ? -3.008 -4.147 -1.668 1.00 97.50 115 GLY A N 1
ATOM 902 C CA . GLY A 1 115 ? -3.858 -2.976 -1.874 1.00 97.50 115 GLY A CA 1
ATOM 903 C C . GLY A 1 115 ? -3.182 -1.966 -2.793 1.00 97.50 115 GLY A C 1
ATOM 904 O O . GLY A 1 115 ? -1.957 -1.854 -2.791 1.00 97.50 115 GLY A O 1
ATOM 905 N N . LEU A 1 116 ? -3.978 -1.195 -3.532 1.00 96.38 116 LEU A N 1
ATOM 906 C CA . LEU A 1 116 ? -3.503 -0.090 -4.363 1.00 96.38 116 LEU A CA 1
ATOM 907 C C . LEU A 1 116 ? -4.226 1.189 -3.960 1.00 96.38 116 LEU A C 1
ATOM 909 O O . LEU A 1 116 ? -5.451 1.205 -3.831 1.00 96.38 116 LEU A O 1
ATOM 913 N N . TRP A 1 117 ? -3.473 2.266 -3.785 1.00 94.44 117 TRP A N 1
ATOM 914 C CA . TRP A 1 117 ? -4.044 3.598 -3.722 1.00 94.44 117 TRP A CA 1
ATOM 915 C C . TRP A 1 117 ? -4.362 4.091 -5.131 1.00 94.44 117 TRP A C 1
ATOM 917 O O . TRP A 1 117 ? -3.563 3.940 -6.053 1.00 94.44 117 TRP A O 1
ATOM 927 N N . MET A 1 118 ? -5.518 4.721 -5.293 1.00 92.00 118 MET A N 1
ATOM 928 C CA . MET A 1 118 ? -5.896 5.386 -6.531 1.00 92.00 118 MET A CA 1
ATOM 929 C C . MET A 1 118 ? -6.660 6.667 -6.218 1.00 92.00 118 MET A C 1
ATOM 931 O O . MET A 1 118 ? -7.405 6.736 -5.239 1.00 92.00 118 MET A O 1
ATOM 935 N N . SER A 1 119 ? -6.501 7.675 -7.071 1.00 88.75 119 SER A N 1
ATOM 936 C CA . SER A 1 119 ? -7.218 8.941 -6.953 1.00 88.75 119 SER A CA 1
ATOM 937 C C . SER A 1 119 ? -7.963 9.247 -8.250 1.00 88.75 119 SER A C 1
ATOM 939 O O . SER A 1 119 ? -7.318 9.427 -9.287 1.00 88.75 119 SER A O 1
ATOM 941 N N . PRO A 1 120 ? -9.301 9.382 -8.204 1.00 87.56 120 PRO A N 1
ATOM 942 C CA . PRO A 1 120 ? -10.085 9.905 -9.323 1.00 87.56 120 PRO A CA 1
ATOM 943 C C . PRO A 1 120 ? -9.676 11.321 -9.761 1.00 87.56 120 PRO A C 1
ATOM 945 O O . PRO A 1 120 ? -10.015 11.734 -10.860 1.00 87.56 120 PRO A O 1
ATOM 948 N N . PHE A 1 121 ? -8.922 12.054 -8.933 1.00 87.69 121 PHE A N 1
ATOM 949 C CA . PHE A 1 121 ? -8.356 13.369 -9.263 1.00 87.69 121 PHE A CA 1
ATOM 950 C C . PHE A 1 121 ? -6.964 13.286 -9.921 1.00 87.69 121 PHE A C 1
ATOM 952 O O . PHE A 1 121 ? -6.209 14.255 -9.910 1.00 87.69 121 PHE A O 1
ATOM 959 N N . GLY A 1 122 ? -6.562 12.111 -10.413 1.00 85.88 122 GLY A N 1
ATOM 960 C CA . GLY A 1 122 ? -5.299 11.914 -11.132 1.00 85.88 122 GLY A CA 1
ATOM 961 C C . GLY A 1 122 ? -4.053 11.783 -10.247 1.00 85.88 122 GLY A C 1
ATOM 962 O O . GLY A 1 122 ? -2.964 11.512 -10.747 1.00 85.88 122 GLY A O 1
ATOM 963 N N . GLY A 1 123 ? -4.189 11.915 -8.932 1.00 87.00 123 GLY A N 1
ATOM 964 C CA . GLY A 1 123 ? -3.105 11.736 -7.969 1.00 87.00 123 GLY A CA 1
ATOM 965 C C . GLY A 1 123 ? -2.503 13.056 -7.498 1.00 87.00 123 GLY A C 1
ATOM 966 O O . GLY A 1 123 ? -3.240 14.016 -7.279 1.00 87.00 123 GLY A O 1
ATOM 967 N N . TYR A 1 124 ? -1.184 13.114 -7.309 1.00 86.00 124 TYR A N 1
ATOM 968 C CA . TYR A 1 124 ? -0.516 14.313 -6.801 1.00 86.00 124 TYR A CA 1
ATOM 969 C C . TYR A 1 124 ? 0.385 14.984 -7.844 1.00 86.00 124 TYR A C 1
ATOM 971 O O . TYR A 1 124 ? 1.025 14.316 -8.653 1.00 86.00 124 TYR A O 1
ATOM 979 N N . GLU A 1 125 ? 0.462 16.319 -7.785 1.00 86.94 125 GLU A N 1
ATOM 980 C CA . GLU A 1 125 ? 1.405 17.158 -8.545 1.00 86.94 125 GLU A CA 1
ATOM 981 C C . GLU A 1 125 ? 1.544 16.729 -10.025 1.00 86.94 125 GLU A C 1
ATOM 983 O O . GLU A 1 125 ? 0.580 16.801 -10.791 1.00 86.94 125 GLU A O 1
ATOM 988 N N . ALA A 1 126 ? 2.737 16.283 -10.436 1.00 86.56 126 ALA A N 1
ATOM 989 C CA . ALA A 1 126 ? 3.037 15.916 -11.816 1.00 86.56 126 ALA A CA 1
ATOM 990 C C . ALA A 1 126 ? 2.212 14.720 -12.314 1.00 86.56 126 ALA A C 1
ATOM 992 O O . ALA A 1 126 ? 1.870 14.675 -13.495 1.00 86.56 126 ALA A O 1
ATOM 993 N N . ALA A 1 127 ? 1.866 13.776 -11.434 1.00 86.88 127 ALA A N 1
ATOM 994 C CA . ALA A 1 127 ? 1.039 12.632 -11.798 1.00 86.88 127 ALA A CA 1
ATOM 995 C C . ALA A 1 127 ? -0.374 13.090 -12.197 1.00 86.88 127 ALA A C 1
ATOM 997 O O . ALA A 1 127 ? -0.859 12.730 -13.269 1.00 86.88 127 ALA A O 1
ATOM 998 N N . ALA A 1 128 ? -0.982 13.979 -11.401 1.00 89.50 128 ALA A N 1
ATOM 999 C CA . ALA A 1 128 ? -2.297 14.547 -11.701 1.00 89.50 128 ALA A CA 1
ATOM 1000 C C . ALA A 1 128 ? -2.293 15.366 -12.995 1.00 89.50 128 ALA A C 1
ATOM 1002 O O . ALA A 1 128 ? -3.160 15.184 -13.846 1.00 89.50 128 ALA A O 1
ATOM 1003 N N . ALA A 1 129 ? -1.289 16.232 -13.175 1.00 89.88 129 ALA A N 1
ATOM 1004 C CA . ALA A 1 129 ? -1.170 17.054 -14.377 1.00 89.88 129 ALA A CA 1
ATOM 1005 C C . ALA A 1 129 ? -1.079 16.211 -15.662 1.00 89.88 129 ALA A C 1
ATOM 1007 O O . ALA A 1 129 ? -1.695 16.562 -16.666 1.00 89.88 129 ALA A O 1
ATOM 1008 N N . ARG A 1 130 ? -0.342 15.091 -15.630 1.00 90.12 130 ARG A N 1
ATOM 1009 C CA . ARG A 1 130 ? -0.204 14.191 -16.785 1.00 90.12 130 ARG A CA 1
ATOM 1010 C C . ARG A 1 130 ? -1.484 13.410 -17.063 1.00 90.12 130 ARG A C 1
ATOM 1012 O O . ARG A 1 130 ? -1.885 13.334 -18.218 1.00 90.12 130 ARG A O 1
ATOM 1019 N N . ARG A 1 131 ? -2.166 12.911 -16.028 1.00 89.88 131 ARG A N 1
ATOM 1020 C CA . ARG A 1 131 ? -3.434 12.182 -16.197 1.00 89.88 131 ARG A CA 1
ATOM 1021 C C . ARG A 1 131 ? -4.550 13.052 -16.757 1.00 89.88 131 ARG A C 1
ATOM 1023 O O . ARG A 1 131 ? -5.200 12.637 -17.706 1.00 89.88 131 ARG A O 1
ATOM 1030 N N . HIS A 1 132 ? -4.705 14.279 -16.262 1.00 90.06 132 HIS A N 1
ATOM 1031 C CA . HIS A 1 132 ? -5.692 15.219 -16.809 1.00 90.06 132 HIS A CA 1
ATOM 1032 C C . HIS A 1 132 ? -5.434 15.593 -18.277 1.00 90.06 132 HIS A C 1
ATOM 1034 O O . HIS A 1 132 ? -6.351 16.016 -18.972 1.00 90.06 132 HIS A O 1
ATOM 1040 N N . ALA A 1 133 ? -4.192 15.472 -18.759 1.00 90.25 133 ALA A N 1
ATOM 1041 C CA . ALA A 1 133 ? -3.873 15.724 -20.161 1.00 90.25 133 ALA A CA 1
ATOM 1042 C C . ALA A 1 133 ? -4.303 14.575 -21.093 1.00 90.25 133 ALA A C 1
ATOM 1044 O O . ALA A 1 133 ? -4.338 14.766 -22.307 1.00 90.25 133 ALA A O 1
ATOM 1045 N N . ILE A 1 134 ? -4.614 13.396 -20.543 1.00 85.06 134 ILE A N 1
ATOM 1046 C CA . ILE A 1 134 ? -5.018 12.204 -21.301 1.00 85.06 134 ILE A CA 1
ATOM 1047 C C . ILE A 1 134 ? -6.541 12.164 -21.512 1.00 85.06 134 ILE A C 1
ATOM 1049 O O . ILE A 1 134 ? -6.988 11.640 -22.533 1.00 85.06 134 ILE A O 1
ATOM 1053 N N . GLY A 1 135 ? -7.325 12.748 -20.598 1.00 67.38 135 GLY A N 1
ATOM 1054 C CA . GLY A 1 135 ? -8.792 12.789 -20.627 1.00 67.38 135 GLY A CA 1
ATOM 1055 C C . GLY A 1 135 ? -9.375 12.496 -19.256 1.00 67.38 135 GLY A C 1
ATOM 1056 O O . GLY A 1 135 ? -10.373 11.746 -19.216 1.00 67.38 135 GLY A O 1
#

Secondary structure (DSSP, 8-state):
---GGGHHHHHHHHHHHH-SS------EEE-TTTEE-TT-TTS--SEE--HHHHHHHHHHHHHHHHHTTPPPPSEEEE-TTSB-TTSSS-B-TTT-TTTTHHHHHHHHTTTPEEEE---TT--SHHHHHHHHTT-

InterPro domains:
  IPR013785 Aldolase-type TIM barrel [G3DSA:3.20.20.70] (19-133)
  IPR017853 Glycoside hydrolase superfamily [SSF51445] (24-122)

pLDDT: mean 92.35, std 7.46, range [64.88, 98.5]